Protein AF-A0A225DG05-F1 (afdb_monomer_lite)

Organism: NCBI:txid1908690

Foldseek 3Di:
DDDPPDPDDDPPDPQLLVQLLVCLLCVHDCCVSCVSSVHHSVSSVVLLVLLVDPPHDPSSVVSNVSSVVSNVNSVVVVVVVLVVVCVVPVVSVD

Radius of gyration: 17.14 Å; chains: 1; bounding box: 50×25×49 Å

Secondary structure (DSSP, 8-state):
------SS--S--HHHHHHHHHHHHTT--HHHHHHHTT--HHHHHHHHHHTTSTT--HHHHHHHHHHHHHHHHHHHHHHHHHHHHHTT-GGGG-

Structure (mmCIF, N/CA/C/O backbone):
data_AF-A0A225DG05-F1
#
_entry.id   AF-A0A225DG05-F1
#
loop_
_atom_site.group_PDB
_atom_site.id
_atom_site.type_symbol
_atom_site.label_atom_id
_atom_site.label_alt_id
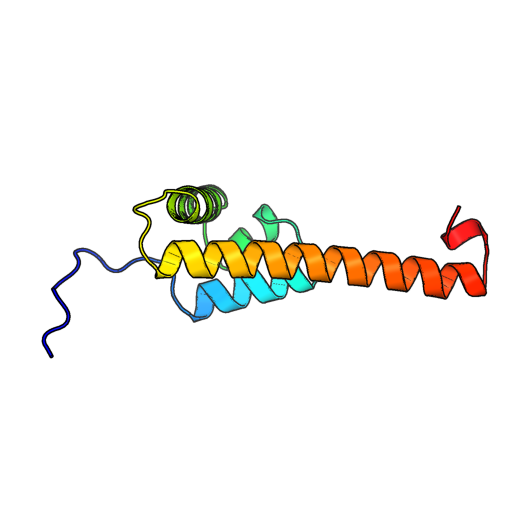_atom_site.label_comp_id
_atom_site.label_asym_id
_atom_site.label_entity_id
_atom_site.label_seq_id
_atom_site.pdbx_PDB_ins_code
_atom_site.Cartn_x
_atom_site.Cartn_y
_atom_site.Cartn_z
_atom_site.occupancy
_atom_site.B_iso_or_equiv
_atom_site.auth_seq_id
_atom_site.auth_comp_id
_atom_site.auth_asym_id
_atom_site.auth_atom_id
_atom_site.pdbx_PDB_model_num
ATOM 1 N N . MET A 1 1 ? -33.447 4.615 11.336 1.00 35.91 1 MET A N 1
ATOM 2 C CA . MET A 1 1 ? -32.624 3.391 11.409 1.00 35.91 1 MET A CA 1
ATOM 3 C C . MET A 1 1 ? -31.467 3.728 12.332 1.00 35.91 1 MET A C 1
ATOM 5 O O . MET A 1 1 ? -30.680 4.586 11.968 1.00 35.91 1 MET A O 1
ATOM 9 N N . ALA A 1 2 ? -31.463 3.222 13.563 1.00 39.84 2 ALA A N 1
ATOM 10 C CA . ALA A 1 2 ? -30.450 3.585 14.552 1.00 39.84 2 ALA A CA 1
ATOM 11 C C . ALA A 1 2 ? -29.123 2.888 14.208 1.00 39.84 2 ALA A C 1
ATOM 13 O O . ALA A 1 2 ? -29.035 1.664 14.295 1.00 39.84 2 ALA A O 1
ATOM 14 N N . GLU A 1 3 ? -28.121 3.658 13.779 1.00 46.66 3 GLU A N 1
ATOM 15 C CA . GLU A 1 3 ? -26.726 3.218 13.730 1.00 46.66 3 GLU A CA 1
ATOM 16 C C . GLU A 1 3 ? -26.291 2.909 15.160 1.00 46.66 3 GLU A C 1
ATOM 18 O O . GLU A 1 3 ? -26.223 3.797 16.008 1.00 46.66 3 GLU A O 1
ATOM 23 N N . GLY A 1 4 ? -26.082 1.623 15.443 1.00 47.28 4 GLY A N 1
ATOM 24 C CA . GLY A 1 4 ? -25.605 1.167 16.738 1.00 47.28 4 GLY A CA 1
ATOM 25 C C . GLY A 1 4 ? -24.315 1.893 17.101 1.00 47.28 4 GLY A C 1
ATOM 26 O O . GLY A 1 4 ? -23.377 1.933 16.305 1.00 47.28 4 GLY A O 1
ATOM 27 N N . GLU A 1 5 ? -24.296 2.466 18.300 1.00 49.06 5 GLU A N 1
ATOM 28 C CA . GLU A 1 5 ? -23.156 3.131 18.925 1.00 49.06 5 GLU A CA 1
ATOM 29 C C . GLU A 1 5 ? -21.965 2.162 19.003 1.00 49.06 5 GLU A C 1
ATOM 31 O O . GLU A 1 5 ? -21.751 1.438 19.976 1.00 49.06 5 GLU A O 1
ATOM 36 N N . ARG A 1 6 ? -21.178 2.106 17.927 1.00 57.69 6 ARG A N 1
ATOM 37 C CA . ARG A 1 6 ? -19.846 1.512 17.946 1.00 57.69 6 ARG A CA 1
ATOM 38 C C . ARG A 1 6 ? -18.988 2.392 18.846 1.00 57.69 6 ARG A C 1
ATOM 40 O O . ARG A 1 6 ? -18.936 3.607 18.660 1.00 57.69 6 ARG A O 1
ATOM 47 N N . GLY A 1 7 ? -18.309 1.778 19.816 1.00 71.50 7 GLY A N 1
ATOM 48 C CA . GLY A 1 7 ? -17.279 2.451 20.608 1.00 71.50 7 GLY A CA 1
ATOM 49 C C . GLY A 1 7 ? -16.234 3.160 19.729 1.00 71.50 7 GLY A C 1
ATOM 50 O O . GLY A 1 7 ? -16.223 2.990 18.514 1.00 71.50 7 GLY A O 1
ATOM 51 N N . ARG A 1 8 ? -15.366 3.964 20.370 1.00 57.03 8 ARG A N 1
ATOM 52 C CA . ARG A 1 8 ? -14.381 4.899 19.774 1.00 57.03 8 ARG A CA 1
ATOM 53 C C . ARG A 1 8 ? -14.193 4.750 18.245 1.00 57.03 8 ARG A C 1
ATOM 55 O O . ARG A 1 8 ? -13.605 3.753 17.823 1.00 57.03 8 ARG A O 1
ATOM 62 N N . PRO A 1 9 ? -14.569 5.761 17.439 1.00 66.88 9 PRO A N 1
ATOM 63 C CA . PRO A 1 9 ? -14.551 5.667 15.983 1.00 66.88 9 PRO A CA 1
ATOM 64 C C . PRO A 1 9 ? -13.182 5.242 15.441 1.00 66.88 9 PRO A C 1
ATOM 66 O O . PRO A 1 9 ? -12.129 5.703 15.903 1.00 66.88 9 PRO A O 1
ATOM 69 N N . THR A 1 10 ? -13.216 4.348 14.451 1.00 79.75 10 THR A N 1
ATOM 70 C CA . THR A 1 10 ? -12.030 3.864 13.741 1.00 79.75 10 THR A CA 1
ATOM 71 C C . THR A 1 10 ? -11.251 5.036 13.143 1.00 79.75 10 THR A C 1
ATOM 73 O O . THR A 1 10 ? -11.816 6.019 12.662 1.00 79.75 10 THR A O 1
ATOM 76 N N . LYS A 1 11 ? -9.917 4.936 13.138 1.00 84.56 11 LYS A N 1
ATOM 77 C CA . LYS A 1 11 ? -9.076 5.902 12.414 1.00 84.56 11 LYS A CA 1
ATOM 78 C C . LYS A 1 11 ? -9.109 5.671 10.896 1.00 84.56 11 LYS A C 1
ATOM 80 O O . LYS A 1 11 ? -8.528 6.471 10.173 1.00 84.56 11 LYS A O 1
ATOM 85 N N . LEU A 1 12 ? -9.746 4.605 10.404 1.00 91.56 12 LEU A N 1
ATOM 86 C CA . LEU A 1 12 ? -9.914 4.354 8.972 1.00 91.56 12 LEU A CA 1
ATOM 87 C C . LEU A 1 12 ? -11.008 5.268 8.405 1.00 91.56 12 LEU A C 1
ATOM 89 O O . LEU A 1 12 ? -12.147 4.868 8.203 1.00 91.56 12 LEU A O 1
ATOM 93 N N . THR A 1 13 ? -10.662 6.530 8.176 1.00 94.62 13 THR A N 1
ATOM 94 C CA . THR A 1 13 ? -11.573 7.501 7.563 1.00 94.62 13 THR A CA 1
ATOM 95 C C . THR A 1 13 ? -11.507 7.425 6.034 1.00 94.62 13 THR A C 1
ATOM 97 O O . THR A 1 13 ? -10.487 6.988 5.486 1.00 94.62 13 THR A O 1
ATOM 100 N N . PRO A 1 14 ? -12.530 7.922 5.309 1.00 94.69 14 PRO A N 1
ATOM 101 C CA . PRO A 1 14 ? -12.494 7.995 3.846 1.00 94.69 14 PRO A CA 1
ATOM 102 C C . PRO A 1 14 ? -11.276 8.754 3.300 1.00 94.69 14 PRO A C 1
ATOM 104 O O . PRO A 1 14 ? -10.715 8.376 2.273 1.00 94.69 14 PRO A O 1
ATOM 107 N N . LEU A 1 15 ? -10.820 9.795 4.008 1.00 95.56 15 LEU A N 1
ATOM 108 C CA . LEU A 1 15 ? -9.631 10.562 3.634 1.00 95.56 15 LEU A CA 1
ATOM 109 C C . LEU A 1 15 ? -8.352 9.720 3.748 1.00 95.56 15 LEU A C 1
ATOM 111 O O . LEU A 1 15 ? -7.550 9.704 2.819 1.00 95.56 15 LEU A O 1
ATOM 115 N N . ILE A 1 16 ? -8.174 9.000 4.861 1.00 96.94 16 ILE A N 1
ATOM 116 C CA . ILE A 1 16 ? -7.017 8.116 5.064 1.00 96.94 16 ILE A CA 1
ATOM 117 C C . ILE A 1 16 ? -7.015 6.999 4.023 1.00 96.94 16 ILE A C 1
ATOM 119 O O . ILE A 1 16 ? -5.989 6.758 3.389 1.00 96.94 16 ILE A O 1
ATOM 123 N N . LYS A 1 17 ? -8.174 6.372 3.798 1.00 97.50 17 LYS A N 1
ATOM 124 C CA . LYS A 1 17 ? -8.367 5.353 2.764 1.00 97.50 17 LYS A CA 1
ATOM 125 C C . LYS A 1 17 ? -7.935 5.874 1.390 1.00 97.50 17 LYS A C 1
ATOM 127 O O . LYS A 1 17 ? -7.102 5.245 0.744 1.00 97.50 17 LYS A O 1
ATOM 132 N N . LYS A 1 18 ? -8.406 7.061 0.992 1.00 98.00 18 LYS A N 1
ATOM 133 C CA . LYS A 1 18 ? -8.046 7.698 -0.284 1.00 98.00 18 LYS A CA 1
ATOM 134 C C . LYS A 1 18 ? -6.540 7.940 -0.424 1.00 98.00 18 LYS A C 1
ATOM 136 O O . LYS A 1 18 ? -5.981 7.630 -1.470 1.00 98.00 18 LYS A O 1
ATOM 141 N N . VAL A 1 19 ? -5.883 8.479 0.606 1.00 98.25 19 VAL A N 1
ATOM 142 C CA . VAL A 1 19 ? -4.434 8.756 0.558 1.00 98.25 19 VAL A CA 1
ATOM 143 C C . VAL A 1 19 ? -3.625 7.465 0.435 1.00 98.25 19 VAL A C 1
ATOM 145 O O . VAL A 1 19 ? -2.682 7.417 -0.352 1.00 98.25 19 VAL A O 1
ATOM 148 N N . VAL A 1 20 ? -4.004 6.412 1.168 1.00 98.44 20 VAL A N 1
ATOM 149 C CA . VAL A 1 20 ? -3.334 5.107 1.068 1.00 98.44 20 VAL A CA 1
ATOM 150 C C . VAL A 1 20 ? -3.473 4.530 -0.340 1.00 98.44 20 VAL A C 1
ATOM 152 O O . VAL A 1 20 ? -2.466 4.139 -0.922 1.00 98.44 20 VAL A O 1
ATOM 155 N N . LEU A 1 21 ? -4.689 4.491 -0.891 1.00 98.50 21 LEU A N 1
ATOM 156 C CA . LEU A 1 21 ? -4.937 3.906 -2.213 1.00 98.50 21 LEU A CA 1
ATOM 157 C C . LEU A 1 21 ? -4.202 4.670 -3.314 1.00 98.50 21 LEU A C 1
ATOM 159 O O . LEU A 1 21 ? -3.468 4.055 -4.076 1.00 98.50 21 LEU A O 1
ATOM 163 N N . MET A 1 22 ? -4.280 6.003 -3.308 1.00 98.25 22 MET A N 1
ATOM 164 C CA . MET A 1 22 ? -3.570 6.844 -4.274 1.00 98.25 22 MET A CA 1
ATOM 165 C C . MET A 1 22 ? -2.051 6.605 -4.249 1.00 98.25 22 MET A C 1
ATOM 167 O O . MET A 1 22 ? -1.405 6.566 -5.293 1.00 98.25 22 MET A O 1
ATOM 171 N N . ALA A 1 23 ? -1.460 6.440 -3.061 1.00 98.19 23 ALA A N 1
ATOM 172 C CA . ALA A 1 23 ? -0.034 6.149 -2.943 1.00 98.19 23 ALA A CA 1
ATOM 173 C C . ALA A 1 23 ? 0.317 4.758 -3.501 1.00 98.19 23 ALA A C 1
ATOM 175 O O . ALA A 1 23 ? 1.324 4.613 -4.193 1.00 98.19 23 ALA A O 1
ATOM 176 N N . LEU A 1 24 ? -0.506 3.745 -3.216 1.00 98.44 24 LEU A N 1
ATOM 177 C CA . LEU A 1 24 ? -0.295 2.376 -3.694 1.00 98.44 24 LEU A CA 1
ATOM 178 C C . LEU A 1 24 ? -0.473 2.255 -5.210 1.00 98.44 24 LEU A C 1
ATOM 180 O O . LEU A 1 24 ? 0.357 1.619 -5.849 1.00 98.44 24 LEU A O 1
ATOM 184 N N . GLU A 1 25 ? -1.486 2.907 -5.785 1.00 97.19 25 GLU A N 1
ATOM 185 C CA . GLU A 1 25 ? -1.698 2.998 -7.240 1.00 97.19 25 GLU A CA 1
ATOM 186 C C . GLU A 1 25 ? -0.492 3.639 -7.943 1.00 97.19 25 GLU A C 1
ATOM 188 O O . GLU A 1 25 ? -0.101 3.225 -9.032 1.00 97.19 25 GLU A O 1
ATOM 193 N N . GLY A 1 26 ? 0.161 4.605 -7.287 1.00 95.44 26 GLY A N 1
ATOM 194 C CA . GLY A 1 26 ? 1.420 5.198 -7.742 1.00 95.44 26 GLY A CA 1
ATOM 195 C C . GLY A 1 26 ? 2.651 4.290 -7.604 1.00 95.44 26 GLY A C 1
ATOM 196 O O . GLY A 1 26 ? 3.758 4.724 -7.920 1.00 95.44 26 GLY A O 1
ATOM 197 N N . GLY A 1 27 ? 2.494 3.058 -7.113 1.00 96.12 27 GLY A N 1
ATOM 198 C CA . GLY A 1 27 ? 3.579 2.094 -6.916 1.00 96.12 27 GLY A CA 1
ATOM 199 C C . GLY A 1 27 ? 4.351 2.255 -5.606 1.00 96.12 27 GLY A C 1
ATOM 200 O O . GLY A 1 27 ? 5.413 1.651 -5.445 1.00 96.12 27 GLY A O 1
ATOM 201 N N . ALA A 1 28 ? 3.855 3.054 -4.655 1.00 97.56 28 ALA A N 1
ATOM 202 C CA . ALA A 1 28 ? 4.494 3.171 -3.350 1.00 97.56 28 ALA A CA 1
ATOM 203 C C . ALA A 1 28 ? 4.337 1.884 -2.524 1.00 97.56 28 ALA A C 1
ATOM 205 O O . ALA A 1 28 ? 3.403 1.102 -2.689 1.00 97.56 28 ALA A O 1
ATOM 206 N N . THR A 1 29 ? 5.232 1.684 -1.556 1.00 97.69 29 THR A N 1
ATOM 207 C CA . THR A 1 29 ? 5.092 0.576 -0.601 1.00 97.69 29 THR A CA 1
ATOM 208 C C . THR A 1 29 ? 3.972 0.851 0.405 1.00 97.69 29 THR A C 1
ATOM 210 O O . THR A 1 29 ? 3.697 2.004 0.744 1.00 97.69 29 THR A O 1
ATOM 213 N N . ARG A 1 30 ? 3.400 -0.204 1.005 1.00 97.94 30 ARG A N 1
ATOM 214 C CA . ARG A 1 30 ? 2.435 -0.074 2.118 1.00 97.94 30 ARG A CA 1
ATOM 215 C C . ARG A 1 30 ? 2.952 0.789 3.271 1.00 97.94 30 ARG A C 1
ATOM 217 O O . ARG A 1 30 ? 2.178 1.520 3.880 1.00 97.94 30 ARG A O 1
ATOM 224 N N . LYS A 1 31 ? 4.253 0.721 3.579 1.00 98.12 31 LYS A N 1
ATOM 225 C CA . LYS A 1 31 ? 4.874 1.544 4.628 1.00 98.12 31 LYS A CA 1
ATOM 226 C C . LYS A 1 31 ? 4.782 3.029 4.272 1.00 98.12 31 LYS A C 1
ATOM 228 O O . LYS A 1 31 ? 4.259 3.807 5.063 1.00 98.12 31 LYS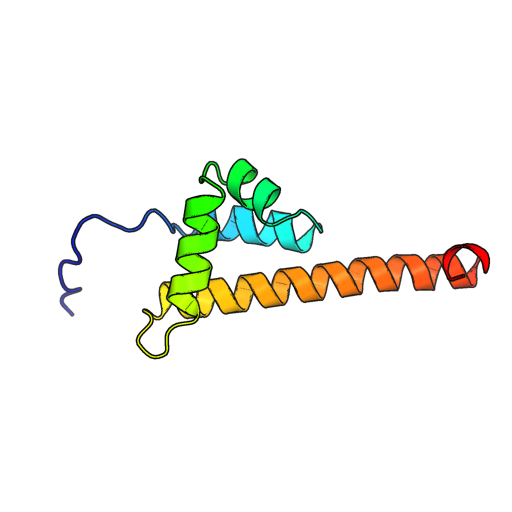 A O 1
ATOM 233 N N . THR A 1 32 ? 5.226 3.385 3.070 1.00 98.31 32 THR A N 1
ATOM 234 C CA . THR A 1 32 ? 5.180 4.757 2.549 1.00 98.31 32 THR A CA 1
ATOM 235 C C . THR A 1 32 ? 3.744 5.271 2.464 1.00 98.31 32 THR A C 1
ATOM 237 O O . THR A 1 32 ? 3.465 6.375 2.917 1.00 98.31 32 THR A O 1
ATOM 240 N N . ALA A 1 33 ? 2.812 4.456 1.963 1.00 98.31 33 ALA A N 1
ATOM 241 C CA . ALA A 1 33 ? 1.398 4.813 1.871 1.00 98.31 33 ALA A CA 1
ATOM 242 C C . ALA A 1 33 ? 0.779 5.107 3.251 1.00 98.31 33 ALA A C 1
ATOM 244 O O . ALA A 1 33 ? 0.046 6.085 3.409 1.00 98.31 33 ALA A O 1
ATOM 245 N N . ALA A 1 34 ? 1.111 4.307 4.273 1.00 97.81 34 ALA A N 1
ATOM 246 C CA . ALA A 1 34 ? 0.678 4.560 5.646 1.00 97.81 34 ALA A CA 1
ATOM 247 C C . ALA A 1 34 ? 1.238 5.888 6.182 1.00 97.81 34 ALA A C 1
ATOM 249 O O . ALA A 1 34 ? 0.489 6.705 6.719 1.00 97.81 34 ALA A O 1
ATOM 250 N N . GLU A 1 35 ? 2.538 6.126 5.990 1.00 97.81 35 GLU A N 1
ATOM 251 C CA . GLU A 1 35 ? 3.219 7.349 6.425 1.00 97.81 35 GLU A CA 1
ATOM 252 C C . GLU A 1 35 ? 2.646 8.600 5.736 1.00 97.81 35 GLU A C 1
ATOM 254 O O . GLU A 1 35 ? 2.364 9.591 6.413 1.00 97.81 35 GLU A O 1
ATOM 259 N N . MET A 1 36 ? 2.362 8.536 4.430 1.00 97.56 36 MET A N 1
ATOM 260 C CA . MET A 1 36 ? 1.684 9.606 3.681 1.00 97.56 36 MET A CA 1
ATOM 261 C C . MET A 1 36 ? 0.285 9.903 4.230 1.00 97.56 36 MET A C 1
ATOM 263 O O . MET A 1 36 ? -0.110 11.064 4.335 1.00 97.56 36 MET A O 1
ATOM 267 N N . ALA A 1 37 ? -0.448 8.866 4.640 1.00 96.81 37 ALA A N 1
ATOM 268 C CA . ALA A 1 37 ? -1.750 9.004 5.286 1.00 96.81 37 ALA A CA 1
ATOM 269 C C . ALA A 1 37 ? -1.660 9.415 6.769 1.00 96.81 37 ALA A C 1
ATOM 271 O O . ALA A 1 37 ? -2.690 9.525 7.436 1.00 96.81 37 ALA A O 1
ATOM 272 N N . LYS A 1 38 ? -0.449 9.651 7.299 1.00 96.81 38 LYS A N 1
ATOM 273 C CA . LYS A 1 38 ? -0.173 9.955 8.715 1.00 96.81 38 LYS A CA 1
ATOM 274 C C . LYS A 1 38 ? -0.686 8.868 9.669 1.00 96.81 38 LYS A C 1
ATOM 276 O O . LYS A 1 38 ? -1.107 9.144 10.794 1.00 96.81 38 LYS A O 1
ATOM 281 N N . VAL A 1 39 ? -0.635 7.616 9.223 1.00 96.44 39 VAL A N 1
ATOM 282 C CA . VAL A 1 39 ? -0.991 6.421 9.991 1.00 96.44 39 VAL A CA 1
ATOM 283 C C . VAL A 1 39 ? 0.259 5.567 10.173 1.00 96.44 39 VAL A C 1
ATOM 285 O O . VAL A 1 39 ? 1.094 5.458 9.281 1.00 96.44 39 VAL A O 1
ATOM 2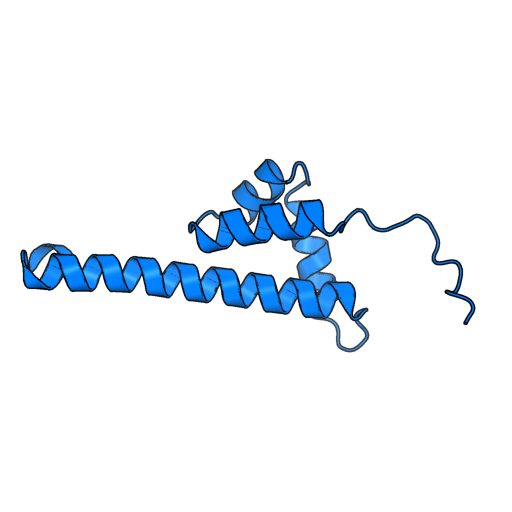88 N N . SER A 1 40 ? 0.424 4.937 11.339 1.00 97.19 40 SER A N 1
ATOM 289 C CA . SER A 1 40 ? 1.578 4.055 11.526 1.00 97.19 40 SER A CA 1
ATOM 290 C C . SER A 1 40 ? 1.482 2.837 10.587 1.00 97.19 40 SER A C 1
ATOM 292 O O . SER A 1 40 ? 0.393 2.274 10.423 1.00 97.19 40 SER A O 1
ATOM 294 N N . PRO A 1 41 ? 2.603 2.350 10.024 1.00 97.56 41 PRO A N 1
ATOM 295 C CA . PRO A 1 41 ? 2.602 1.147 9.186 1.00 97.56 41 PRO A CA 1
ATOM 296 C C . PRO A 1 41 ? 1.988 -0.072 9.888 1.00 97.56 41 PRO A C 1
ATOM 298 O O . PRO A 1 41 ? 1.299 -0.882 9.269 1.00 97.56 41 PRO A O 1
ATOM 301 N N . ARG A 1 42 ? 2.173 -0.166 11.212 1.00 97.44 42 ARG A N 1
ATOM 302 C CA . ARG A 1 42 ? 1.568 -1.203 12.058 1.00 97.44 42 ARG A CA 1
ATOM 303 C C . ARG A 1 42 ? 0.041 -1.134 12.059 1.00 97.44 42 ARG A C 1
ATOM 305 O O . ARG A 1 42 ? -0.604 -2.176 12.017 1.00 97.44 42 ARG A O 1
ATOM 312 N N . THR A 1 43 ? -0.536 0.065 12.106 1.00 96.75 43 THR A N 1
ATOM 313 C CA . THR A 1 43 ? -1.992 0.249 12.056 1.00 96.75 43 THR A CA 1
ATOM 314 C C . THR A 1 43 ? -2.549 -0.155 10.693 1.00 96.75 43 THR A C 1
ATOM 316 O O . THR A 1 43 ? -3.532 -0.888 10.649 1.00 96.75 43 THR A O 1
ATOM 319 N N . LEU A 1 44 ? -1.890 0.224 9.590 1.00 97.75 44 LEU A N 1
ATOM 320 C CA . LEU A 1 44 ? -2.298 -0.241 8.259 1.00 97.75 44 LEU A CA 1
ATOM 321 C C . LEU A 1 44 ? -2.242 -1.774 8.168 1.00 97.75 44 LEU A C 1
ATOM 323 O O . LEU A 1 44 ? -3.199 -2.408 7.731 1.00 97.75 44 LEU A O 1
ATOM 327 N N . GLN A 1 45 ? -1.154 -2.387 8.639 1.00 97.75 45 GLN A N 1
ATOM 328 C CA . GLN A 1 45 ? -1.024 -3.844 8.668 1.00 97.75 45 GLN A CA 1
ATOM 329 C C . GLN A 1 45 ? -2.125 -4.509 9.507 1.00 97.75 45 GLN A C 1
ATOM 331 O O . GLN A 1 45 ? -2.635 -5.561 9.120 1.00 97.75 45 GLN A O 1
ATOM 336 N N . LEU A 1 46 ? -2.495 -3.912 10.645 1.00 96.75 46 LEU A N 1
ATOM 337 C CA . LEU A 1 46 ? -3.589 -4.394 11.482 1.00 96.75 46 LEU A CA 1
ATOM 338 C C . LEU A 1 46 ? -4.918 -4.362 10.724 1.00 96.75 46 LEU A C 1
ATOM 340 O O . LEU A 1 46 ? -5.599 -5.378 10.699 1.00 96.75 46 LEU A O 1
ATOM 344 N N . TRP A 1 47 ? -5.263 -3.255 10.062 1.00 97.19 47 TRP A N 1
ATOM 345 C CA . TRP A 1 47 ? -6.499 -3.155 9.274 1.00 97.19 47 TRP A CA 1
ATOM 346 C C . TRP A 1 47 ? -6.569 -4.194 8.156 1.00 97.19 47 TRP A C 1
ATOM 348 O O . TRP A 1 47 ? -7.591 -4.856 7.993 1.00 97.19 47 TRP A O 1
ATOM 358 N N . LEU A 1 48 ? -5.466 -4.408 7.434 1.00 97.81 48 LEU A N 1
ATOM 359 C CA . LEU A 1 48 ? -5.400 -5.436 6.391 1.00 97.81 48 LEU A CA 1
ATOM 360 C C . LEU A 1 48 ? -5.516 -6.855 6.959 1.00 97.81 48 LEU A C 1
ATOM 362 O O . LEU A 1 48 ? -6.069 -7.735 6.304 1.00 97.81 48 LEU A O 1
ATOM 366 N N . ARG A 1 49 ? -4.999 -7.090 8.169 1.00 97.12 49 ARG A N 1
ATOM 367 C CA . ARG A 1 49 ? -5.154 -8.370 8.870 1.00 97.12 49 ARG A CA 1
ATOM 368 C C . ARG A 1 49 ? -6.588 -8.574 9.346 1.00 97.12 49 ARG A C 1
ATOM 370 O O . ARG A 1 49 ? -7.110 -9.668 9.183 1.00 97.12 49 ARG A O 1
ATOM 377 N N . LEU A 1 50 ? -7.221 -7.534 9.890 1.00 95.69 50 LEU A N 1
ATOM 378 C CA . LEU A 1 50 ? -8.628 -7.568 10.282 1.00 95.69 50 LEU A CA 1
ATOM 379 C C . LEU A 1 50 ? -9.495 -7.905 9.073 1.00 95.69 50 LEU A C 1
ATOM 381 O O . LEU A 1 50 ? -10.254 -8.856 9.148 1.00 95.69 50 LEU A O 1
ATOM 385 N N . GLY A 1 51 ? -9.292 -7.240 7.933 1.00 96.69 51 GLY A N 1
ATOM 386 C CA . GLY A 1 51 ? -10.033 -7.497 6.693 1.00 96.69 51 GLY A CA 1
ATOM 387 C C . GLY A 1 51 ? -9.810 -8.870 6.049 1.00 96.69 51 GLY A C 1
ATOM 388 O O . GLY A 1 51 ? -10.473 -9.180 5.064 1.00 96.69 51 GLY A O 1
ATOM 389 N N . LEU A 1 52 ? -8.870 -9.680 6.547 1.00 96.94 52 LEU A N 1
ATOM 390 C CA . LEU A 1 52 ? -8.673 -11.067 6.107 1.00 96.94 52 LEU A CA 1
ATOM 391 C C . LEU A 1 52 ? -9.571 -12.052 6.874 1.00 96.94 52 LEU A C 1
ATOM 393 O O . LEU A 1 52 ? -9.804 -13.155 6.387 1.00 96.94 52 LEU A O 1
ATOM 397 N N . SER A 1 53 ? -10.049 -11.682 8.066 1.00 95.38 53 SER A N 1
ATOM 398 C CA . SER A 1 53 ? -10.863 -12.570 8.898 1.00 95.38 53 SER A CA 1
ATOM 399 C C . SER A 1 53 ? -12.225 -12.862 8.243 1.00 95.38 53 SER A C 1
ATOM 401 O O . SER A 1 53 ? -12.821 -11.945 7.671 1.00 95.38 53 SER A O 1
ATOM 403 N N . PRO A 1 54 ? -12.768 -14.091 8.346 1.00 92.56 54 PRO A N 1
ATOM 404 C CA . PRO A 1 54 ? -14.122 -14.402 7.878 1.00 92.56 54 PRO A CA 1
ATOM 405 C C . PRO A 1 54 ? -15.189 -13.486 8.497 1.00 92.56 54 PRO A C 1
ATOM 407 O O . PRO A 1 54 ? -16.046 -12.957 7.784 1.00 92.56 54 PRO A O 1
A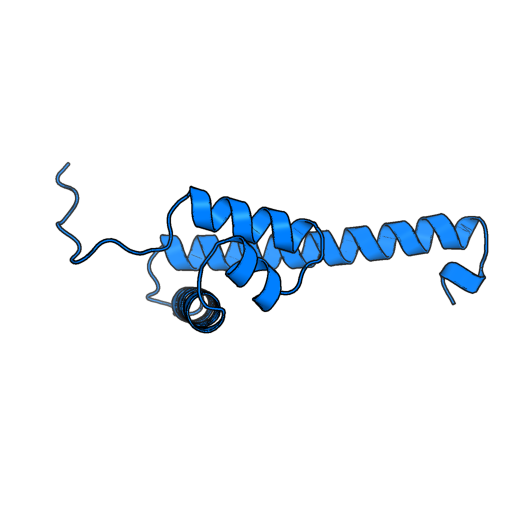TOM 410 N N . ASP A 1 55 ? -15.053 -13.214 9.797 1.00 93.94 55 ASP A N 1
ATOM 411 C CA . ASP A 1 55 ? -15.970 -12.385 10.595 1.00 93.94 55 ASP A CA 1
ATOM 412 C C . ASP A 1 55 ? -15.600 -10.895 10.581 1.00 93.94 55 ASP A C 1
ATOM 414 O O . ASP A 1 55 ? -16.028 -10.114 11.431 1.00 93.94 55 ASP A O 1
ATOM 418 N N . ALA A 1 56 ? -14.744 -10.485 9.644 1.00 92.94 56 ALA A N 1
ATOM 419 C CA . ALA A 1 56 ? -14.306 -9.108 9.546 1.00 92.94 56 ALA A CA 1
ATOM 420 C C . ALA A 1 56 ? -15.457 -8.166 9.198 1.00 92.94 56 ALA A C 1
ATOM 422 O O . ALA A 1 56 ? -16.302 -8.448 8.341 1.00 92.94 56 ALA A O 1
ATOM 423 N N . GLU A 1 57 ? -15.418 -6.984 9.802 1.00 92.56 57 GLU A N 1
ATOM 424 C CA . GLU A 1 57 ? -16.308 -5.895 9.434 1.00 92.56 57 GLU A CA 1
ATOM 425 C C . GLU A 1 57 ? -16.148 -5.530 7.953 1.00 92.56 57 GLU A C 1
ATOM 427 O O . GLU A 1 57 ? -15.043 -5.575 7.397 1.00 92.56 57 GLU A O 1
ATOM 432 N N . ALA A 1 58 ? -17.257 -5.139 7.317 1.00 93.50 58 ALA A N 1
ATOM 433 C CA . ALA A 1 58 ? -17.283 -4.792 5.898 1.00 93.50 58 ALA A CA 1
ATOM 434 C C . ALA A 1 58 ? -16.227 -3.733 5.540 1.00 93.50 58 ALA A C 1
ATOM 436 O O . ALA A 1 58 ? -15.493 -3.928 4.575 1.00 93.50 58 ALA A O 1
ATOM 437 N N . GLU A 1 59 ? -16.050 -2.706 6.384 1.00 94.50 59 GLU A N 1
ATOM 438 C CA . GLU A 1 59 ? -15.075 -1.629 6.161 1.00 94.50 59 GLU A CA 1
ATOM 439 C C . GLU A 1 59 ? -13.640 -2.142 5.960 1.00 94.50 59 GLU A C 1
ATOM 441 O O . GLU A 1 59 ? -12.942 -1.703 5.044 1.00 94.50 59 GLU A O 1
ATOM 446 N N . TYR A 1 60 ? -13.199 -3.115 6.764 1.00 96.31 60 TYR A N 1
ATOM 447 C CA . TYR A 1 60 ? -11.848 -3.660 6.672 1.00 96.31 60 TYR A CA 1
ATOM 448 C C . TYR A 1 60 ? -11.708 -4.639 5.506 1.00 96.31 60 TYR A C 1
ATOM 450 O O . TYR A 1 60 ? -10.656 -4.666 4.863 1.00 96.31 60 TYR A O 1
ATOM 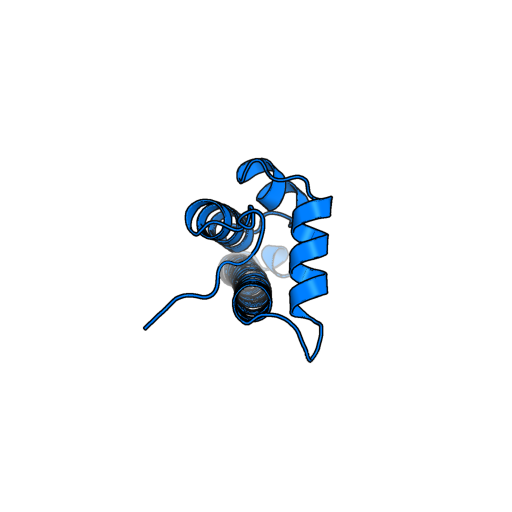458 N N . ARG A 1 61 ? -12.750 -5.427 5.203 1.00 97.00 61 ARG A N 1
ATOM 459 C CA . ARG A 1 61 ? -12.752 -6.347 4.049 1.00 97.00 61 ARG A CA 1
ATOM 460 C C . ARG A 1 61 ? -12.688 -5.595 2.727 1.00 97.00 61 ARG A C 1
ATOM 462 O O . ARG A 1 61 ? -11.877 -5.930 1.861 1.00 97.00 61 ARG A O 1
ATOM 469 N N . GLU A 1 62 ? -13.512 -4.565 2.588 1.00 97.00 62 GLU A N 1
ATOM 470 C CA . GLU A 1 62 ? -13.542 -3.702 1.410 1.00 97.00 62 GLU A CA 1
ATOM 471 C C . GLU A 1 62 ? -12.219 -2.963 1.259 1.00 97.00 62 GLU A C 1
ATOM 473 O O . GLU A 1 62 ? -11.582 -3.047 0.211 1.00 97.00 62 GLU A O 1
ATOM 478 N N . PHE A 1 63 ? -11.732 -2.337 2.335 1.00 97.88 63 PHE A N 1
ATOM 479 C CA . PHE A 1 63 ? -10.453 -1.639 2.300 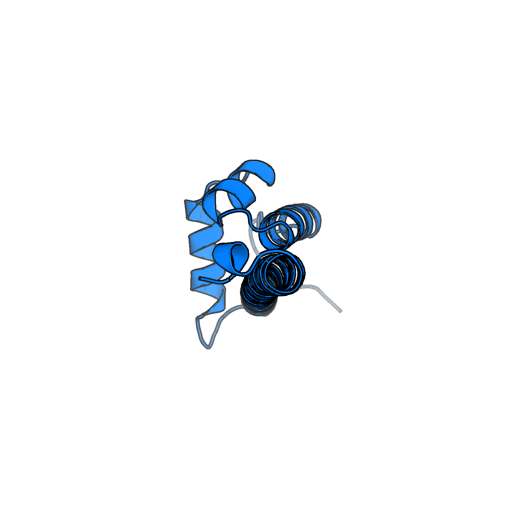1.00 97.88 63 PHE A CA 1
ATOM 480 C C . PHE A 1 63 ? -9.288 -2.562 1.924 1.00 97.88 63 PHE A C 1
ATOM 482 O O . PHE A 1 63 ? -8.453 -2.196 1.100 1.00 97.88 63 PHE A O 1
ATOM 489 N N . ARG A 1 64 ? -9.246 -3.788 2.463 1.00 98.19 64 ARG A N 1
ATOM 490 C CA . ARG A 1 64 ? -8.240 -4.785 2.076 1.00 98.19 64 ARG A CA 1
ATOM 491 C C . ARG A 1 64 ? -8.334 -5.137 0.592 1.00 98.19 64 ARG A C 1
ATOM 493 O O . ARG A 1 64 ? -7.303 -5.258 -0.066 1.00 98.19 64 ARG A O 1
ATOM 500 N N . THR A 1 65 ? -9.546 -5.327 0.083 1.00 98.31 65 THR A N 1
ATOM 501 C CA . THR A 1 65 ? -9.784 -5.667 -1.326 1.00 98.31 65 THR A CA 1
ATOM 502 C C . THR A 1 65 ? -9.299 -4.552 -2.247 1.00 98.31 65 THR A C 1
ATOM 504 O O . THR A 1 65 ? -8.601 -4.820 -3.222 1.00 98.31 65 THR A O 1
ATOM 507 N N . GLU A 1 66 ? -9.598 -3.301 -1.908 1.00 98.38 66 GLU A N 1
ATOM 508 C CA . GLU A 1 66 ? -9.144 -2.136 -2.666 1.00 98.38 66 GLU A CA 1
ATOM 509 C C . GLU A 1 66 ? -7.624 -1.963 -2.618 1.00 98.38 66 GLU A C 1
ATOM 511 O O . GLU A 1 66 ? -7.015 -1.712 -3.651 1.00 98.38 66 GLU A O 1
ATOM 516 N N . VAL A 1 67 ? -6.990 -2.185 -1.462 1.00 98.44 67 VAL A N 1
ATOM 517 C CA . VAL A 1 67 ? -5.522 -2.157 -1.339 1.00 98.44 67 VAL A CA 1
ATOM 518 C C . VAL A 1 67 ? -4.864 -3.197 -2.245 1.00 98.44 67 VAL A C 1
ATOM 520 O O . VAL A 1 67 ? -3.898 -2.882 -2.934 1.00 98.44 67 VAL A O 1
ATOM 523 N N . LEU A 1 68 ? -5.384 -4.427 -2.278 1.00 98.31 68 LEU A N 1
ATOM 524 C CA . LEU A 1 68 ? -4.850 -5.469 -3.160 1.00 98.31 68 LEU A CA 1
ATOM 525 C C . LEU A 1 68 ? -5.051 -5.135 -4.640 1.00 98.31 68 LEU A C 1
ATOM 527 O O . LEU A 1 68 ? -4.176 -5.427 -5.453 1.00 98.31 68 LEU A O 1
ATOM 531 N N . ARG A 1 69 ? -6.185 -4.519 -4.988 1.00 98.38 69 ARG A N 1
ATOM 532 C CA . ARG A 1 69 ? -6.447 -4.056 -6.352 1.00 98.38 69 ARG A CA 1
ATOM 533 C C . ARG A 1 69 ? -5.465 -2.957 -6.761 1.00 98.38 69 ARG A C 1
ATOM 535 O O . ARG A 1 69 ? -4.830 -3.102 -7.798 1.00 98.38 69 ARG A O 1
ATOM 542 N N . ALA A 1 70 ? -5.288 -1.931 -5.931 1.00 98.25 70 ALA A N 1
ATOM 543 C CA . ALA A 1 70 ? -4.353 -0.833 -6.174 1.00 98.25 70 ALA A CA 1
ATOM 544 C C . ALA A 1 70 ? -2.918 -1.335 -6.413 1.00 98.25 70 ALA A C 1
ATOM 546 O O . ALA A 1 70 ? -2.247 -0.909 -7.349 1.00 98.25 70 ALA A O 1
ATOM 547 N N . GLU A 1 71 ? -2.458 -2.296 -5.608 1.00 98.12 71 GLU A N 1
ATOM 548 C CA . GLU A 1 71 ? -1.136 -2.907 -5.786 1.00 98.12 71 GLU A CA 1
ATOM 549 C C . GLU A 1 71 ? -1.020 -3.683 -7.103 1.00 98.12 71 GLU A C 1
ATOM 551 O O . GLU A 1 71 ? -0.002 -3.587 -7.788 1.00 98.12 71 GLU A O 1
ATOM 556 N N . ALA A 1 72 ? -2.057 -4.435 -7.481 1.00 97.81 72 ALA A N 1
ATOM 557 C CA . ALA A 1 72 ? -2.076 -5.154 -8.751 1.00 97.81 72 ALA A CA 1
ATOM 558 C C . ALA A 1 72 ? -2.052 -4.191 -9.951 1.00 97.81 72 ALA A C 1
ATOM 560 O O . ALA A 1 72 ? -1.306 -4.411 -10.905 1.00 97.81 72 ALA A O 1
ATOM 561 N N . GLU A 1 73 ? -2.821 -3.105 -9.890 1.00 97.00 73 GLU A N 1
ATOM 562 C CA . GLU A 1 73 ? -2.855 -2.067 -10.926 1.00 97.00 73 GLU A CA 1
ATOM 563 C C . GLU A 1 73 ? -1.512 -1.339 -11.058 1.00 97.00 73 GLU A C 1
ATOM 565 O O . GLU A 1 73 ? -1.049 -1.095 -12.177 1.00 97.00 73 GLU A O 1
ATOM 570 N N . ALA A 1 74 ? -0.836 -1.064 -9.941 1.00 97.12 74 ALA A N 1
ATOM 571 C CA . ALA A 1 74 ? 0.499 -0.479 -9.953 1.00 97.12 74 ALA A CA 1
ATOM 572 C C . ALA A 1 74 ? 1.527 -1.408 -10.619 1.00 97.12 74 ALA A C 1
ATOM 574 O O . ALA A 1 74 ? 2.315 -0.968 -11.460 1.00 97.12 74 ALA A O 1
ATOM 575 N N . VAL A 1 75 ? 1.490 -2.711 -10.309 1.00 96.81 75 VAL A N 1
ATOM 576 C CA . VAL A 1 75 ? 2.357 -3.711 -10.956 1.00 96.81 75 VAL A CA 1
ATOM 577 C C . VAL A 1 75 ? 2.113 -3.748 -12.464 1.00 96.81 75 VAL A C 1
ATOM 579 O O . VAL A 1 75 ? 3.070 -3.694 -13.237 1.00 96.81 75 VAL A O 1
ATOM 582 N N . LEU A 1 76 ? 0.849 -3.796 -12.893 1.00 96.50 76 LEU A N 1
ATOM 583 C CA . LEU A 1 76 ? 0.499 -3.787 -14.315 1.00 96.50 76 LEU A CA 1
ATOM 584 C C . LEU A 1 76 ? 0.987 -2.513 -15.010 1.00 96.50 76 LEU A C 1
ATOM 586 O O . LEU A 1 76 ? 1.592 -2.597 -16.077 1.00 96.50 76 LEU A O 1
ATOM 590 N N . SER A 1 77 ? 0.809 -1.355 -14.376 1.00 94.75 77 SER A N 1
ATOM 591 C CA . SER A 1 77 ? 1.263 -0.066 -14.905 1.00 94.75 77 SER A CA 1
ATOM 592 C C . SER A 1 77 ? 2.781 -0.036 -15.117 1.00 94.75 77 SER A C 1
ATOM 594 O O . SER A 1 77 ? 3.255 0.384 -16.175 1.00 94.75 77 SER A O 1
ATOM 596 N N . CYS A 1 78 ? 3.554 -0.549 -14.157 1.00 92.44 78 CYS A N 1
ATOM 597 C CA . CYS A 1 78 ? 5.007 -0.678 -14.278 1.00 92.44 78 CYS A CA 1
ATOM 598 C C . CYS A 1 78 ? 5.414 -1.631 -15.412 1.00 92.44 78 CYS A C 1
ATOM 600 O O . CYS A 1 78 ? 6.275 -1.296 -16.229 1.00 92.44 78 CYS A O 1
ATOM 602 N N . VAL A 1 79 ? 4.776 -2.803 -15.502 1.00 94.81 79 VAL A N 1
ATOM 603 C CA . VAL A 1 79 ? 5.039 -3.785 -16.567 1.00 94.81 79 VAL A CA 1
ATOM 604 C C . VAL A 1 79 ? 4.709 -3.205 -17.943 1.00 94.81 79 VAL A C 1
ATOM 606 O O . VAL A 1 79 ? 5.464 -3.404 -18.896 1.00 94.81 79 VAL A O 1
ATOM 609 N N . ASP A 1 80 ? 3.622 -2.450 -18.067 1.00 95.00 80 ASP A N 1
ATOM 610 C CA . ASP A 1 80 ? 3.237 -1.811 -19.322 1.00 95.00 80 ASP A CA 1
ATOM 611 C C . ASP A 1 80 ? 4.226 -0.728 -19.758 1.00 95.00 80 ASP A C 1
ATOM 613 O O . ASP A 1 80 ? 4.514 -0.609 -20.953 1.00 95.00 80 ASP A O 1
ATOM 617 N N . LEU A 1 81 ? 4.785 0.039 -18.817 1.00 93.00 81 LEU A N 1
ATOM 618 C CA . LEU A 1 81 ? 5.856 0.996 -19.109 1.00 93.00 81 LEU A CA 1
ATOM 619 C C . LEU A 1 81 ? 7.104 0.285 -19.641 1.00 93.00 81 LEU A C 1
ATOM 621 O O . LEU A 1 81 ? 7.629 0.679 -20.685 1.00 93.00 81 LEU A O 1
ATOM 625 N N . ILE A 1 82 ? 7.516 -0.803 -18.985 1.00 93.44 82 ILE A N 1
ATOM 626 C CA . ILE A 1 82 ? 8.633 -1.648 -19.422 1.00 93.44 82 ILE A CA 1
ATOM 627 C C . ILE A 1 82 ? 8.382 -2.199 -20.828 1.00 93.44 82 ILE A C 1
ATOM 629 O O . ILE A 1 82 ? 9.212 -2.033 -21.717 1.00 93.44 82 ILE A O 1
ATOM 633 N N . ARG A 1 83 ? 7.207 -2.783 -21.084 1.00 93.25 83 ARG A N 1
ATOM 634 C CA . ARG A 1 83 ? 6.842 -3.329 -22.403 1.00 93.25 83 ARG A CA 1
ATOM 635 C C . ARG A 1 83 ? 6.852 -2.262 -23.493 1.00 93.25 83 ARG A C 1
ATOM 637 O O . ARG A 1 83 ? 7.318 -2.519 -24.603 1.00 93.25 83 ARG A O 1
ATOM 644 N N . LYS A 1 84 ? 6.339 -1.062 -23.204 1.00 93.25 84 LYS A N 1
ATOM 645 C CA . LYS A 1 84 ? 6.350 0.068 -24.147 1.00 93.25 84 LYS A CA 1
ATOM 646 C C . LYS A 1 84 ? 7.773 0.532 -24.451 1.00 93.25 84 LYS A C 1
ATOM 648 O O . LYS A 1 84 ? 8.067 0.803 -25.613 1.00 93.25 84 LYS A O 1
ATOM 653 N N . ALA A 1 85 ? 8.643 0.599 -23.444 1.00 92.50 85 ALA A N 1
ATOM 654 C CA . ALA A 1 85 ? 10.055 0.917 -23.633 1.00 92.50 85 ALA A CA 1
ATOM 655 C C . ALA A 1 85 ? 10.781 -0.187 -24.424 1.00 92.50 85 ALA A C 1
ATOM 657 O O . ALA A 1 85 ? 11.499 0.121 -25.371 1.00 92.50 85 ALA A O 1
ATOM 658 N N . GLY A 1 86 ? 10.482 -1.456 -24.129 1.00 93.56 86 GLY A N 1
ATOM 659 C CA . GLY A 1 86 ? 11.005 -2.650 -24.798 1.00 93.56 86 GLY A CA 1
ATOM 660 C C . GLY A 1 86 ? 10.793 -2.671 -26.312 1.00 93.56 86 GLY A C 1
ATOM 661 O O . GLY A 1 86 ? 11.644 -3.142 -27.059 1.00 93.56 86 GLY A O 1
ATOM 662 N N . LYS A 1 87 ? 9.676 -2.102 -26.789 1.00 91.81 87 LYS A N 1
ATOM 663 C CA . LYS A 1 87 ? 9.402 -1.950 -28.230 1.00 91.81 87 LYS A CA 1
ATOM 664 C C . LYS A 1 87 ? 10.384 -1.012 -28.942 1.00 91.81 87 LYS A C 1
ATOM 666 O O . LYS A 1 87 ? 10.507 -1.097 -30.158 1.00 91.81 87 LYS A O 1
ATOM 671 N N . LYS A 1 88 ? 11.017 -0.088 -28.213 1.00 92.25 88 LYS A N 1
ATOM 672 C CA . LYS A 1 88 ? 11.982 0.887 -28.748 1.00 92.25 88 LYS A CA 1
ATOM 673 C C . LYS A 1 88 ? 13.424 0.465 -28.479 1.00 92.25 88 LYS A C 1
ATOM 675 O O . LYS A 1 88 ? 14.267 0.614 -29.354 1.00 92.25 88 LYS A O 1
ATOM 680 N N . ASP A 1 89 ? 13.688 -0.055 -27.284 1.00 91.56 89 ASP A N 1
ATOM 681 C CA . ASP A 1 89 ? 14.979 -0.605 -26.880 1.00 91.56 89 ASP A CA 1
ATOM 682 C C . ASP A 1 89 ? 14.746 -1.934 -26.164 1.00 91.56 89 ASP A C 1
ATOM 684 O O . ASP A 1 89 ? 14.184 -1.971 -25.069 1.00 91.56 89 ASP A O 1
ATOM 688 N N . TRP A 1 90 ? 15.197 -3.025 -26.779 1.00 81.81 90 TRP A N 1
ATOM 689 C CA . TRP A 1 90 ? 15.027 -4.378 -26.255 1.00 81.81 90 TRP A CA 1
ATOM 690 C C . TRP A 1 90 ? 15.605 -4.543 -24.841 1.00 81.81 90 TRP A C 1
ATOM 692 O O . TRP A 1 90 ? 15.068 -5.333 -24.068 1.00 81.81 90 TRP A O 1
ATOM 702 N N . ARG A 1 91 ? 16.636 -3.766 -24.467 1.00 88.12 91 ARG A N 1
ATOM 703 C CA . ARG A 1 91 ? 17.252 -3.816 -23.129 1.00 88.12 91 ARG A CA 1
ATOM 704 C C . ARG A 1 91 ? 16.290 -3.431 -22.016 1.00 88.12 91 ARG A C 1
ATOM 706 O O . ARG A 1 91 ? 16.487 -3.837 -20.881 1.00 88.12 91 ARG A O 1
ATOM 713 N N . ALA A 1 92 ? 15.258 -2.648 -22.325 1.00 80.31 92 ALA A N 1
ATOM 714 C CA . ALA A 1 92 ? 14.264 -2.263 -21.336 1.00 80.31 92 ALA A CA 1
ATOM 715 C C . ALA A 1 92 ? 13.381 -3.442 -20.899 1.00 80.31 92 ALA A C 1
ATOM 717 O O . ALA A 1 92 ? 12.795 -3.369 -19.826 1.00 80.31 92 ALA A O 1
ATOM 718 N N . ALA A 1 93 ? 13.277 -4.502 -21.709 1.00 76.38 93 ALA A N 1
ATOM 719 C CA . ALA A 1 93 ? 12.456 -5.683 -21.435 1.00 76.38 93 ALA A CA 1
ATOM 720 C C . ALA A 1 93 ? 13.273 -6.964 -21.159 1.00 76.38 93 ALA A C 1
ATOM 722 O O . ALA A 1 93 ? 12.669 -8.033 -21.058 1.00 76.38 93 ALA A O 1
ATOM 723 N N . ALA A 1 94 ? 14.605 -6.857 -21.099 1.00 71.31 94 ALA A N 1
ATOM 724 C CA . ALA A 1 94 ? 15.541 -7.968 -20.920 1.00 71.31 94 ALA A CA 1
ATOM 725 C C . ALA A 1 94 ? 15.862 -8.251 -19.446 1.00 71.31 94 ALA A C 1
ATOM 727 O O . ALA A 1 94 ? 15.744 -7.318 -18.620 1.00 71.31 94 ALA A O 1
#

Sequence (94 aa):
MAEGERGRPTKLTPLIKKVVLMALEGGATRKTAAEMAKVSPRTLQLWLRLGLSPDAEAEYREFRTEVLRAEAEAVLSCVDLIRKAGKKDWRAAA

pLDDT: mean 90.88, std 13.83, range [35.91, 98.5]